Protein AF-A0AA50KFF0-F1 (afdb_monomer_lite)

Foldseek 3Di:
DDPPADDDPVLVVLVVVQCPDVQQADQALQWGPDDLVVSCVVVVNPDSVVSVVSQVSCVVVLQWDWAQDPPRDTTIGGQLVVDHDHDPLSSLLSQQRSLLRYNQLSVLVLLLCVLVQFRARLVPRDTDGGDDPPPDDDDDDHPDDDDDDDSVNSVVSSVVSSVD

pLDDT: mean 83.86, std 15.61, range [32.62, 97.5]

Organism: NCBI:txid2726434

Radius of gyration: 17.93 Å; chains: 1; bounding box: 51×29×55 Å

Structure (mmCIF, N/CA/C/O backbone):
data_AF-A0AA50KFF0-F1
#
_entry.id   AF-A0AA50KFF0-F1
#
loop_
_atom_site.group_PDB
_atom_site.id
_atom_site.type_symbol
_atom_site.label_atom_id
_atom_site.label_alt_id
_atom_site.label_comp_id
_atom_site.label_asym_id
_atom_site.label_entity_id
_atom_site.label_seq_id
_atom_site.pdbx_PDB_ins_code
_atom_site.Cartn_x
_atom_site.Cartn_y
_atom_site.Cartn_z
_atom_site.occupancy
_atom_site.B_iso_or_equiv
_atom_site.auth_seq_id
_atom_site.auth_comp_id
_atom_site.auth_asym_id
_atom_site.auth_atom_id
_atom_site.pdbx_PDB_model_num
ATOM 1 N N . MET A 1 1 ? -30.277 -7.433 -5.823 1.00 33.19 1 MET A N 1
ATOM 2 C CA . MET A 1 1 ? -28.826 -7.723 -5.752 1.00 33.19 1 MET A CA 1
ATOM 3 C C . MET A 1 1 ? -28.269 -7.078 -4.494 1.00 33.19 1 MET A C 1
ATOM 5 O O . MET A 1 1 ? -28.268 -5.862 -4.384 1.00 33.19 1 MET A O 1
ATOM 9 N N . THR A 1 2 ? -27.904 -7.882 -3.504 1.00 32.62 2 THR A N 1
ATOM 10 C CA . THR A 1 2 ? -27.471 -7.442 -2.171 1.00 32.62 2 THR A CA 1
ATOM 11 C C . THR A 1 2 ? -26.057 -6.857 -2.256 1.00 32.62 2 THR A C 1
ATOM 13 O O . THR A 1 2 ? -25.141 -7.564 -2.674 1.00 32.62 2 THR A O 1
ATOM 16 N N . GLN A 1 3 ? -25.862 -5.586 -1.880 1.00 39.94 3 GLN A N 1
ATOM 17 C CA . GLN A 1 3 ? -24.538 -4.951 -1.796 1.00 39.94 3 GLN A CA 1
ATOM 18 C C . GLN A 1 3 ? -23.681 -5.647 -0.722 1.00 39.94 3 GLN A C 1
ATOM 20 O O . GLN A 1 3 ? -23.627 -5.240 0.437 1.00 39.94 3 GLN A O 1
ATOM 25 N N . LYS A 1 4 ? -23.000 -6.734 -1.089 1.00 42.12 4 LYS A N 1
ATOM 26 C CA . LYS A 1 4 ? -21.903 -7.289 -0.295 1.00 42.12 4 LYS A CA 1
ATOM 27 C C . LYS A 1 4 ? -20.694 -6.366 -0.458 1.00 42.12 4 LYS A C 1
ATOM 29 O O . LYS A 1 4 ? -20.047 -6.402 -1.495 1.00 42.12 4 LYS A O 1
ATOM 34 N N . GLY A 1 5 ? -20.350 -5.602 0.582 1.00 64.75 5 GLY A N 1
ATOM 35 C CA . GLY A 1 5 ? -18.952 -5.203 0.787 1.00 64.75 5 GLY A CA 1
ATOM 36 C C . GLY A 1 5 ? -18.605 -3.724 0.965 1.00 64.75 5 GLY A C 1
ATOM 37 O O . GLY A 1 5 ? -17.421 -3.434 0.979 1.00 64.75 5 GLY A O 1
ATOM 38 N N . SER A 1 6 ? -19.523 -2.784 1.174 1.00 83.25 6 SER A N 1
ATOM 39 C CA . SER A 1 6 ? -19.104 -1.407 1.502 1.00 83.25 6 SER A CA 1
ATOM 40 C C . SER A 1 6 ? -18.581 -1.274 2.945 1.00 83.25 6 SER A C 1
ATOM 42 O O . SER A 1 6 ? -18.753 -2.177 3.782 1.00 83.25 6 SER A O 1
ATOM 44 N N . LEU A 1 7 ? -17.868 -0.175 3.207 1.00 91.31 7 LEU A N 1
ATOM 45 C CA . LEU A 1 7 ? -17.514 0.285 4.551 1.00 91.31 7 LEU A CA 1
ATOM 46 C C . LEU A 1 7 ? -18.695 1.070 5.136 1.00 91.31 7 LEU A C 1
ATOM 48 O O . LEU A 1 7 ? -19.348 1.819 4.412 1.00 91.31 7 LEU A O 1
ATOM 52 N N . THR A 1 8 ? -18.967 0.907 6.430 1.00 93.88 8 THR A N 1
ATOM 53 C CA . THR A 1 8 ? -19.943 1.750 7.138 1.00 93.88 8 THR A CA 1
ATOM 54 C C . THR A 1 8 ? -19.353 3.126 7.445 1.00 93.88 8 THR A C 1
ATOM 56 O O . THR A 1 8 ? -18.136 3.302 7.428 1.00 93.88 8 THR A O 1
ATOM 59 N N . GLU A 1 9 ? -20.196 4.096 7.793 1.00 93.88 9 GLU A N 1
ATOM 60 C CA . GLU A 1 9 ? -19.749 5.440 8.184 1.00 93.88 9 GLU A CA 1
ATOM 61 C C . GLU A 1 9 ? -18.743 5.405 9.345 1.00 93.88 9 GLU A C 1
ATOM 63 O O . GLU A 1 9 ? -17.663 5.975 9.244 1.00 93.88 9 GLU A O 1
ATOM 68 N N . ASN A 1 10 ? -19.015 4.622 10.393 1.00 93.88 10 ASN A N 1
ATOM 69 C CA . ASN A 1 10 ? -18.077 4.444 11.508 1.00 93.88 10 ASN A CA 1
ATOM 70 C C . ASN A 1 10 ? -16.721 3.876 11.060 1.00 93.88 10 ASN A C 1
ATOM 72 O O . ASN A 1 10 ? -15.681 4.249 11.597 1.00 93.88 10 ASN A O 1
ATOM 76 N N . GLN A 1 11 ? -16.715 2.981 10.068 1.00 94.94 11 GLN A N 1
ATOM 77 C CA . GLN A 1 11 ? -15.483 2.414 9.515 1.00 94.94 11 GLN A CA 1
ATOM 78 C C . GLN A 1 11 ? -14.715 3.431 8.667 1.00 94.94 11 GLN A C 1
ATOM 80 O O . GLN A 1 11 ? -13.486 3.434 8.686 1.00 94.94 11 GLN A O 1
ATOM 85 N N . ILE A 1 12 ? -15.427 4.290 7.936 1.00 95.00 12 ILE A N 1
ATOM 86 C CA . ILE A 1 12 ? -14.839 5.395 7.174 1.00 95.00 12 ILE A CA 1
ATOM 87 C C . ILE A 1 12 ? -14.237 6.424 8.134 1.00 95.00 12 ILE A C 1
ATOM 89 O O . ILE A 1 12 ? -13.082 6.801 7.964 1.00 95.00 12 ILE A O 1
ATOM 93 N N . ASN A 1 13 ? -14.962 6.802 9.187 1.00 96.06 13 ASN A N 1
ATOM 94 C CA . ASN A 1 13 ? -14.475 7.731 10.205 1.00 96.06 13 ASN A CA 1
ATOM 95 C C . ASN A 1 13 ? -13.221 7.186 10.894 1.00 96.06 13 ASN A C 1
ATOM 97 O O . ASN A 1 13 ? -12.221 7.892 10.977 1.00 96.06 13 ASN A O 1
ATOM 101 N N . LEU A 1 14 ? -13.218 5.905 11.276 1.00 96.44 14 LEU A N 1
ATOM 102 C CA . LEU A 1 14 ? -12.036 5.257 11.845 1.00 96.44 14 LEU A CA 1
ATOM 103 C C . LEU A 1 14 ? -10.845 5.247 10.870 1.00 96.44 14 LEU A C 1
ATOM 105 O O . LEU A 1 14 ? -9.716 5.506 11.285 1.00 96.44 14 LEU A O 1
ATOM 109 N N . ASN A 1 15 ? -11.074 4.977 9.580 1.00 96.06 15 ASN A N 1
ATOM 110 C CA . ASN A 1 15 ? -10.023 5.072 8.563 1.00 96.06 15 ASN A CA 1
ATOM 111 C C . ASN A 1 15 ? -9.459 6.489 8.469 1.00 96.06 15 ASN A C 1
ATOM 113 O O . ASN A 1 15 ? -8.245 6.654 8.511 1.00 96.06 15 ASN A O 1
ATOM 117 N N . ASN A 1 16 ? -10.323 7.501 8.407 1.00 95.50 16 ASN A N 1
ATOM 118 C CA . ASN A 1 16 ? -9.909 8.899 8.346 1.00 95.50 16 ASN A CA 1
ATOM 119 C C . ASN A 1 16 ? -9.097 9.295 9.584 1.00 95.50 16 ASN A C 1
ATOM 121 O O . ASN A 1 16 ? -8.070 9.956 9.449 1.00 95.50 16 ASN A O 1
ATOM 125 N N . THR A 1 17 ? -9.503 8.857 10.780 1.00 97.00 17 THR A N 1
ATOM 126 C CA . THR A 1 17 ? -8.737 9.072 12.016 1.00 97.00 17 THR A CA 1
ATOM 127 C C . THR A 1 17 ? -7.360 8.414 11.941 1.00 97.00 17 THR A C 1
ATOM 129 O O . THR A 1 17 ? -6.361 9.045 12.279 1.00 97.00 17 THR A O 1
ATOM 132 N N . MET A 1 18 ? -7.281 7.168 11.461 1.00 97.25 18 MET A N 1
ATOM 133 C CA . MET A 1 18 ? -6.006 6.468 11.297 1.00 97.25 18 MET A CA 1
ATOM 134 C C . MET A 1 18 ? -5.094 7.145 10.263 1.00 97.25 18 MET A C 1
ATOM 136 O O . MET A 1 18 ? -3.912 7.331 10.535 1.00 97.25 18 MET A O 1
ATOM 140 N N . PHE A 1 19 ? -5.620 7.512 9.091 1.00 95.94 19 PHE A N 1
ATOM 141 C CA . PHE A 1 19 ? -4.829 8.056 7.978 1.00 95.94 19 PHE A CA 1
ATOM 142 C C . PHE A 1 19 ? -4.355 9.489 8.229 1.00 95.94 19 PHE A C 1
ATOM 144 O O . PHE A 1 19 ? -3.293 9.882 7.749 1.00 95.94 19 PHE A O 1
ATOM 151 N N . ASN A 1 20 ? -5.111 10.262 9.012 1.00 95.50 20 ASN A N 1
ATOM 152 C CA . ASN A 1 20 ? -4.737 11.626 9.382 1.00 95.50 20 ASN A CA 1
ATOM 153 C C . ASN A 1 20 ? -3.822 11.711 10.604 1.00 95.50 20 ASN A C 1
ATOM 155 O O . ASN A 1 20 ? -3.339 12.798 10.912 1.00 95.50 20 ASN A O 1
ATOM 159 N N . ASN A 1 21 ? -3.553 10.598 11.288 1.00 96.62 21 ASN A N 1
ATOM 160 C CA . ASN A 1 21 ? -2.636 10.588 12.415 1.00 96.62 21 ASN A CA 1
ATOM 161 C C . ASN A 1 21 ? -1.206 10.229 11.948 1.00 96.62 21 ASN A C 1
ATOM 163 O O . ASN A 1 21 ? -0.948 9.065 11.623 1.00 96.62 21 ASN A O 1
ATOM 167 N N . PRO A 1 22 ? -0.246 11.177 11.970 1.00 96.00 22 PRO A N 1
ATOM 168 C CA . PRO A 1 22 ? 1.106 10.966 11.443 1.00 96.00 22 PRO A CA 1
ATOM 169 C C . PRO A 1 22 ? 1.938 9.973 12.262 1.00 96.00 22 PRO A C 1
ATOM 171 O O . PRO A 1 22 ? 2.956 9.484 11.783 1.00 96.00 22 PRO A O 1
ATOM 174 N N . THR A 1 23 ? 1.524 9.649 13.490 1.00 96.81 23 THR A N 1
ATOM 175 C CA . THR A 1 23 ? 2.184 8.612 14.301 1.00 96.81 23 THR A CA 1
ATOM 176 C C . THR A 1 23 ? 1.737 7.202 13.906 1.00 96.81 23 THR A C 1
ATOM 178 O O . THR A 1 23 ? 2.465 6.236 14.139 1.00 96.81 23 THR A O 1
ATOM 181 N N . ILE A 1 24 ? 0.563 7.081 13.276 1.00 97.00 24 ILE A N 1
ATOM 182 C CA . ILE A 1 24 ? -0.051 5.819 12.846 1.00 97.00 24 ILE A CA 1
ATOM 183 C C . ILE A 1 24 ? 0.208 5.561 11.368 1.00 97.00 24 ILE A C 1
ATOM 185 O O . ILE A 1 24 ? 0.455 4.414 10.993 1.00 97.00 24 ILE A O 1
ATOM 189 N N . PHE A 1 25 ? 0.147 6.594 10.530 1.00 97.06 25 PHE A N 1
ATOM 190 C CA . PHE A 1 25 ? 0.132 6.463 9.081 1.00 97.06 25 PHE A CA 1
ATOM 191 C C . PHE A 1 25 ? 1.063 7.473 8.413 1.00 97.06 25 PHE A C 1
ATOM 193 O O . PHE A 1 25 ? 1.036 8.662 8.720 1.00 97.06 25 PHE A O 1
ATOM 200 N N . ASN A 1 26 ? 1.875 6.997 7.471 1.00 93.69 26 ASN A N 1
ATOM 201 C CA . ASN A 1 26 ? 2.714 7.845 6.638 1.00 93.69 26 ASN A CA 1
ATOM 202 C C . ASN A 1 26 ? 2.060 8.012 5.259 1.00 93.69 26 ASN A C 1
ATOM 204 O O . ASN A 1 26 ? 1.917 7.051 4.501 1.00 93.69 26 ASN A O 1
ATOM 208 N N . LYS A 1 27 ? 1.691 9.256 4.946 1.00 91.56 27 LYS A N 1
ATOM 209 C CA . LYS A 1 27 ? 1.012 9.645 3.704 1.00 91.56 27 LYS A CA 1
ATOM 210 C C . LYS A 1 27 ? 1.916 9.586 2.466 1.00 91.56 27 LYS A C 1
ATOM 212 O O . LYS A 1 27 ? 1.412 9.344 1.376 1.00 91.56 27 LYS A O 1
ATOM 217 N N . GLU A 1 28 ? 3.234 9.716 2.623 1.00 87.56 28 GLU A N 1
ATOM 218 C CA . GLU A 1 28 ? 4.209 9.695 1.517 1.00 87.56 28 GLU A CA 1
ATOM 219 C C . GLU A 1 28 ? 4.407 8.295 0.924 1.00 87.56 28 GLU A C 1
ATOM 221 O O . GLU A 1 28 ? 4.735 8.146 -0.249 1.00 87.56 28 GLU A O 1
ATOM 226 N N . ASN A 1 29 ? 4.224 7.246 1.730 1.00 88.25 29 ASN A N 1
ATOM 227 C CA . ASN A 1 29 ? 4.366 5.854 1.285 1.00 88.25 29 ASN A CA 1
ATOM 228 C C . ASN A 1 29 ? 3.110 5.007 1.521 1.00 88.25 29 ASN A C 1
ATOM 230 O O . ASN A 1 29 ? 3.135 3.793 1.311 1.00 88.25 29 ASN A O 1
ATOM 234 N N . ASN A 1 30 ? 2.016 5.641 1.943 1.00 94.25 30 ASN A N 1
ATOM 235 C CA . ASN A 1 30 ? 0.715 5.036 2.212 1.00 94.25 30 ASN A CA 1
ATOM 236 C C . ASN A 1 30 ? 0.746 3.846 3.190 1.00 94.25 30 ASN A C 1
ATOM 238 O O . ASN A 1 30 ? -0.085 2.935 3.090 1.00 94.25 30 ASN A O 1
ATOM 242 N N . CYS A 1 31 ? 1.718 3.813 4.106 1.00 95.44 31 CYS A N 1
ATOM 243 C CA . CYS A 1 31 ? 1.915 2.709 5.041 1.00 95.44 31 CYS A CA 1
ATOM 244 C C . CYS A 1 31 ? 1.564 3.089 6.479 1.00 95.44 31 CYS A C 1
ATOM 246 O O . CYS A 1 31 ? 1.903 4.163 6.973 1.00 95.44 31 CYS A O 1
ATOM 248 N N . PHE A 1 32 ? 1.004 2.125 7.204 1.00 96.88 32 PHE A N 1
ATOM 249 C CA . PHE A 1 32 ? 0.919 2.174 8.655 1.00 96.88 32 PHE A CA 1
ATOM 250 C C . PHE A 1 32 ? 2.311 2.055 9.276 1.00 96.88 32 PHE A C 1
ATOM 252 O O . PHE A 1 32 ? 3.047 1.108 8.995 1.00 96.88 32 PHE A O 1
ATOM 259 N N . LEU A 1 33 ? 2.662 2.999 10.142 1.00 95.00 33 LEU A N 1
ATOM 260 C CA . LEU A 1 33 ? 3.910 3.032 10.903 1.00 95.00 33 LEU A CA 1
ATOM 261 C C . LEU A 1 33 ? 3.905 2.051 12.080 1.00 95.00 33 LEU A C 1
ATOM 263 O O . LEU A 1 33 ? 4.970 1.646 12.542 1.00 95.00 33 LEU A O 1
ATOM 267 N N . GLN A 1 34 ? 2.715 1.656 12.533 1.00 94.12 34 GLN A N 1
ATOM 268 C CA . GLN A 1 34 ? 2.510 0.818 13.707 1.00 94.12 34 GLN A CA 1
ATOM 269 C C . GLN A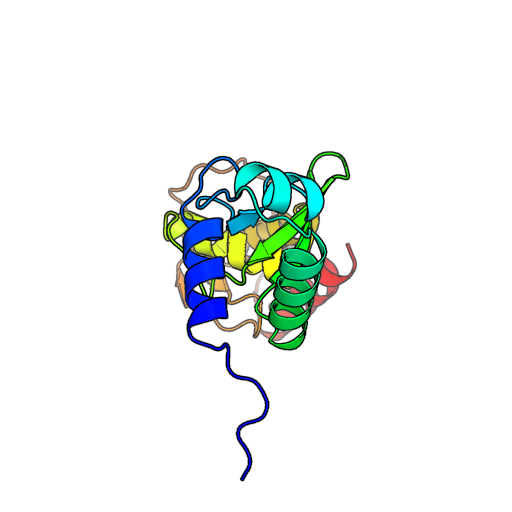 1 34 ? 1.678 -0.429 13.386 1.00 94.12 34 GLN A C 1
ATOM 271 O O . GLN A 1 34 ? 0.920 -0.478 12.416 1.00 94.12 34 GLN A O 1
ATOM 276 N N . GLY A 1 35 ? 1.813 -1.452 14.231 1.00 93.69 35 GLY A N 1
ATOM 277 C CA . GLY A 1 35 ? 0.922 -2.609 14.225 1.00 93.69 35 GLY A CA 1
ATOM 278 C C . GLY A 1 35 ? -0.412 -2.310 14.914 1.00 93.69 35 GLY A C 1
ATOM 279 O O . GLY A 1 35 ? -0.549 -1.338 15.647 1.00 93.69 35 GLY A O 1
ATOM 280 N N . VAL A 1 36 ? -1.378 -3.209 14.739 1.00 95.81 36 VAL A N 1
ATOM 281 C CA . VAL A 1 36 ? -2.759 -3.091 15.244 1.00 95.81 36 VAL A CA 1
ATOM 282 C C . VAL A 1 36 ? -2.866 -2.673 16.721 1.00 95.81 36 VAL A C 1
ATOM 284 O O . VAL A 1 36 ? -3.732 -1.871 17.058 1.00 95.81 36 VAL A O 1
ATOM 287 N N . ARG A 1 37 ? -1.995 -3.197 17.597 1.00 95.25 37 ARG A N 1
ATOM 288 C CA . ARG A 1 37 ? -1.980 -2.843 19.029 1.00 95.25 37 ARG A CA 1
ATOM 289 C C . ARG A 1 37 ? -1.556 -1.393 19.263 1.00 95.25 37 ARG A C 1
ATOM 291 O O . ARG A 1 37 ? -2.308 -0.663 19.889 1.00 95.25 37 ARG A O 1
ATOM 298 N N . GLY A 1 38 ? -0.435 -0.970 18.677 1.00 96.62 38 GLY A N 1
ATOM 299 C CA . GLY A 1 38 ? 0.043 0.411 18.798 1.00 96.62 38 GLY A CA 1
ATOM 300 C C . GLY A 1 38 ? -0.955 1.425 18.234 1.00 96.62 38 GLY A C 1
ATOM 301 O O . GLY A 1 38 ? -1.186 2.467 18.837 1.00 96.62 38 GLY A O 1
ATOM 302 N N . ILE A 1 39 ? -1.637 1.083 17.133 1.00 97.44 39 ILE A N 1
ATOM 303 C CA . ILE A 1 39 ? -2.717 1.918 16.584 1.00 97.44 39 ILE A CA 1
ATOM 304 C C . ILE A 1 39 ? -3.851 2.075 17.599 1.00 97.44 39 ILE A C 1
ATOM 306 O O . ILE A 1 39 ? -4.323 3.186 17.816 1.00 97.44 39 ILE A O 1
ATOM 310 N N . ALA A 1 40 ? -4.297 0.977 18.214 1.00 97.25 40 ALA A N 1
ATOM 311 C CA . ALA A 1 40 ? -5.371 1.022 19.200 1.00 97.25 40 ALA A CA 1
ATOM 312 C C . ALA A 1 40 ? -4.977 1.838 20.440 1.00 97.25 40 ALA A C 1
ATOM 314 O O . ALA A 1 40 ? -5.775 2.650 20.890 1.00 97.25 40 ALA A O 1
ATOM 315 N N . GLU A 1 41 ? -3.746 1.677 20.929 1.00 97.25 41 GLU A N 1
ATOM 316 C CA . GLU A 1 41 ? -3.190 2.466 22.037 1.00 97.25 41 GLU A CA 1
ATOM 317 C C . GLU A 1 41 ? -3.116 3.958 21.686 1.00 97.25 41 GLU A C 1
ATOM 319 O O . GLU A 1 41 ? -3.574 4.800 22.450 1.00 97.25 41 GLU A O 1
ATOM 324 N N . THR A 1 42 ? -2.613 4.291 20.495 1.00 97.19 42 THR A N 1
ATOM 325 C CA . THR A 1 42 ? -2.482 5.681 20.030 1.00 97.19 42 THR A CA 1
ATOM 326 C C . THR A 1 42 ? -3.838 6.378 19.873 1.00 97.19 42 THR A C 1
ATOM 328 O O . THR A 1 42 ? -3.932 7.591 20.051 1.00 97.19 42 THR A O 1
ATOM 331 N N . LEU A 1 43 ? -4.887 5.633 19.516 1.00 96.50 43 LEU A N 1
ATOM 332 C CA . LEU A 1 43 ? -6.247 6.157 19.355 1.00 96.50 43 LEU A CA 1
ATOM 333 C C . LEU A 1 43 ? -7.113 6.031 20.616 1.00 96.50 43 LEU A C 1
ATOM 335 O O . LEU A 1 43 ? -8.305 6.317 20.535 1.00 96.50 43 LEU A O 1
ATOM 339 N N . ASP A 1 44 ? -6.548 5.574 21.738 1.00 95.75 44 ASP A N 1
ATOM 340 C CA . ASP A 1 44 ? -7.279 5.283 22.980 1.00 95.75 44 ASP A CA 1
ATOM 341 C C . ASP A 1 44 ? -8.507 4.368 22.763 1.00 95.75 44 ASP A C 1
ATOM 343 O O . ASP A 1 44 ? -9.588 4.525 23.331 1.00 95.75 44 ASP A O 1
ATOM 347 N N . ILE A 1 45 ? -8.360 3.385 21.869 1.00 94.19 45 ILE A N 1
ATOM 348 C CA . ILE A 1 45 ? -9.397 2.395 21.585 1.00 94.19 45 ILE A CA 1
ATOM 349 C C . ILE A 1 45 ? -9.222 1.228 22.551 1.00 94.19 45 ILE A C 1
ATOM 351 O O . ILE A 1 45 ? -8.268 0.454 22.460 1.00 94.19 45 ILE A O 1
ATOM 355 N N . SER A 1 46 ? -10.226 1.033 23.405 1.00 89.25 46 SER A N 1
ATOM 356 C CA . SER A 1 46 ? -10.251 0.013 24.464 1.00 89.25 46 SER A CA 1
ATOM 357 C C . SER A 1 46 ? -9.973 -1.422 24.000 1.00 89.25 46 SER A C 1
ATOM 359 O O . SER A 1 46 ? -9.537 -2.261 24.787 1.00 89.25 46 SER A O 1
ATOM 361 N N . SER A 1 47 ? -10.217 -1.737 22.725 1.00 92.06 47 SER A N 1
ATOM 362 C CA . SER A 1 47 ? -9.949 -3.056 22.162 1.00 92.06 47 SER A CA 1
ATOM 363 C C . SER A 1 47 ? -9.223 -2.988 20.824 1.00 92.06 47 SER A C 1
ATOM 365 O O . SER A 1 47 ? -9.790 -2.595 19.802 1.00 92.06 47 SER A O 1
ATOM 367 N N . HIS A 1 48 ? -8.002 -3.529 20.791 1.00 93.31 48 HIS A N 1
ATOM 368 C CA . HIS A 1 48 ? -7.243 -3.727 19.553 1.00 93.31 48 HIS A CA 1
ATOM 369 C C . HIS A 1 48 ? -7.986 -4.591 18.518 1.00 93.31 48 HIS A C 1
ATOM 371 O O . HIS A 1 48 ? -7.716 -4.490 17.322 1.00 93.31 48 HIS A O 1
ATOM 377 N N . THR A 1 49 ? -8.964 -5.397 18.950 1.00 95.44 49 THR A N 1
ATOM 378 C CA . THR A 1 49 ? -9.793 -6.211 18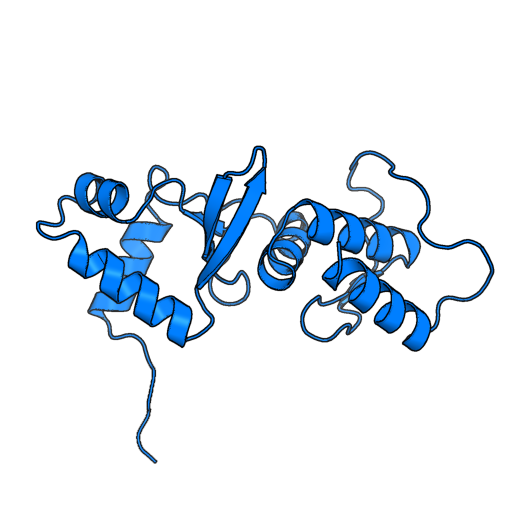.050 1.00 95.44 49 THR A CA 1
ATOM 379 C C . THR A 1 49 ? -10.616 -5.366 17.076 1.00 95.44 49 THR A C 1
ATOM 381 O O . THR A 1 49 ? -10.885 -5.820 15.963 1.00 95.44 49 THR A O 1
ATOM 384 N N . THR A 1 50 ? -10.968 -4.127 17.438 1.00 95.69 50 THR A N 1
ATOM 385 C CA . THR A 1 50 ? -11.638 -3.176 16.539 1.00 95.69 50 THR A CA 1
ATOM 386 C C . THR A 1 50 ? -10.749 -2.857 15.341 1.00 95.69 50 THR A C 1
ATOM 388 O O . THR A 1 50 ? -11.185 -2.980 14.196 1.00 95.69 50 THR A O 1
ATOM 391 N N . ILE A 1 51 ? -9.474 -2.545 15.593 1.00 97.50 51 ILE A N 1
ATOM 392 C CA . ILE A 1 51 ? -8.492 -2.279 14.539 1.00 97.50 51 ILE A CA 1
ATOM 393 C C . ILE A 1 51 ? -8.191 -3.555 13.739 1.00 97.50 51 ILE A C 1
ATOM 395 O O . ILE A 1 51 ? -8.136 -3.496 12.511 1.00 97.50 51 ILE A O 1
ATOM 399 N N . THR A 1 52 ? -8.089 -4.726 14.387 1.00 96.94 52 THR A N 1
ATOM 400 C CA . THR A 1 52 ? -7.952 -6.019 13.683 1.00 96.94 52 THR A CA 1
ATOM 401 C C . THR A 1 52 ? -9.083 -6.226 12.677 1.00 96.94 52 THR A C 1
ATOM 403 O O . THR A 1 52 ? -8.831 -6.463 11.497 1.00 96.94 52 THR A O 1
ATOM 406 N N . ARG A 1 53 ? -10.338 -6.086 13.124 1.00 96.25 53 ARG A N 1
ATOM 407 C CA . ARG A 1 53 ? -11.526 -6.262 12.274 1.00 96.25 53 ARG A CA 1
ATOM 408 C C . ARG A 1 53 ? -11.554 -5.256 11.129 1.00 96.25 53 ARG A C 1
ATOM 410 O O . ARG A 1 53 ? -11.941 -5.620 10.018 1.00 96.25 53 ARG A O 1
ATOM 417 N N . GLN A 1 54 ? -11.124 -4.021 11.383 1.00 96.69 54 GLN A N 1
ATOM 418 C CA . GLN A 1 54 ? -11.029 -2.998 10.349 1.00 96.69 54 GLN A CA 1
ATOM 419 C C . GLN A 1 54 ? -9.977 -3.359 9.294 1.00 96.69 54 GLN A C 1
ATOM 421 O O . GLN A 1 54 ? -10.266 -3.310 8.099 1.00 96.69 54 GLN A O 1
ATOM 426 N N . PHE A 1 55 ? -8.791 -3.809 9.709 1.00 97.31 55 PHE A N 1
ATOM 427 C CA . PHE A 1 55 ? -7.749 -4.278 8.791 1.00 97.31 55 PHE A CA 1
ATOM 428 C C . PHE A 1 55 ? -8.222 -5.473 7.963 1.00 97.31 55 PHE A C 1
ATOM 430 O O . PHE A 1 55 ? -8.016 -5.499 6.751 1.00 97.31 55 PHE A O 1
ATOM 437 N N . ASP A 1 56 ? -8.891 -6.444 8.583 1.00 96.31 56 ASP A N 1
ATOM 438 C CA . ASP A 1 56 ? -9.417 -7.613 7.876 1.00 96.31 56 ASP A CA 1
ATOM 439 C C . ASP A 1 56 ? -10.497 -7.232 6.866 1.00 96.31 56 ASP A C 1
ATOM 441 O O . ASP A 1 56 ? -10.543 -7.781 5.762 1.00 96.31 56 ASP A O 1
ATOM 445 N N . LYS A 1 57 ? -11.349 -6.261 7.206 1.00 95.81 57 LYS A N 1
ATOM 446 C CA . LYS A 1 57 ? -12.332 -5.704 6.276 1.00 95.81 57 LYS A CA 1
ATOM 447 C C . LYS A 1 57 ? -11.637 -5.023 5.096 1.00 95.81 57 LYS A C 1
ATOM 449 O O . LYS A 1 57 ? -11.975 -5.338 3.960 1.00 95.81 57 LYS A O 1
ATOM 454 N N . LEU A 1 58 ? -10.646 -4.164 5.338 1.00 96.31 58 LEU A N 1
ATOM 455 C CA . LEU A 1 58 ? -9.887 -3.495 4.274 1.00 96.31 58 LEU A CA 1
ATOM 456 C C . LEU A 1 58 ? -9.158 -4.492 3.361 1.00 96.31 58 LEU A C 1
ATOM 458 O O . LEU A 1 58 ? -9.204 -4.343 2.141 1.00 96.31 58 LEU A O 1
ATOM 462 N N . LYS A 1 59 ? -8.554 -5.548 3.922 1.00 95.88 59 LYS A N 1
ATOM 463 C CA . LYS A 1 59 ? -7.932 -6.638 3.146 1.00 95.88 59 LYS A CA 1
ATOM 464 C C . LYS A 1 59 ? -8.945 -7.360 2.264 1.00 95.88 59 LYS A C 1
ATOM 466 O O . LYS A 1 59 ? -8.687 -7.559 1.082 1.00 95.88 59 LYS A O 1
ATOM 471 N N . LYS A 1 60 ? -10.116 -7.713 2.812 1.00 95.06 60 LYS A N 1
ATOM 472 C CA . LYS A 1 60 ? -11.202 -8.370 2.057 1.00 95.06 60 LYS A CA 1
ATOM 473 C C . LYS A 1 60 ? -11.707 -7.525 0.887 1.00 95.06 60 LYS A C 1
ATOM 475 O O . LYS A 1 60 ? -12.201 -8.085 -0.082 1.00 95.06 60 LYS A O 1
ATOM 480 N N . LEU A 1 61 ? -11.586 -6.203 0.981 1.00 94.06 61 LEU A N 1
ATOM 481 C CA . LEU A 1 61 ? -11.944 -5.267 -0.085 1.00 94.06 61 LEU A CA 1
ATOM 482 C C . LEU A 1 61 ? -10.788 -4.949 -1.041 1.00 94.06 61 LEU A C 1
ATOM 484 O O . LEU A 1 61 ? -10.966 -4.149 -1.954 1.00 94.06 61 LEU A O 1
ATOM 488 N N . GLY A 1 62 ? -9.602 -5.531 -0.841 1.00 93.38 62 GLY A N 1
ATOM 489 C CA . GLY A 1 62 ? -8.421 -5.219 -1.650 1.00 93.38 62 GLY A CA 1
ATOM 490 C C . GLY A 1 62 ? -7.899 -3.790 -1.453 1.00 93.38 62 GLY A C 1
ATOM 491 O O . GLY A 1 62 ? -7.204 -3.266 -2.326 1.00 93.38 62 GLY A O 1
ATOM 492 N N . LEU A 1 63 ? -8.237 -3.157 -0.323 1.00 95.69 63 LEU A N 1
ATOM 493 C CA . LEU A 1 63 ? -7.837 -1.791 0.032 1.00 95.69 63 LEU A CA 1
ATOM 494 C C . LEU A 1 63 ? -6.598 -1.747 0.930 1.00 95.69 63 LEU A C 1
ATOM 496 O O . LEU A 1 63 ? -5.984 -0.693 1.054 1.00 95.69 63 LEU A O 1
ATOM 500 N N . LEU A 1 64 ? -6.237 -2.867 1.562 1.00 96.88 64 LEU A N 1
ATOM 501 C CA . LEU A 1 64 ? -5.045 -3.000 2.395 1.00 96.88 64 LEU A CA 1
ATOM 502 C C . LEU A 1 64 ? -4.271 -4.257 2.011 1.00 96.88 64 LEU A C 1
ATOM 504 O O . LEU A 1 64 ? -4.849 -5.341 1.908 1.00 96.88 64 LEU A O 1
ATOM 508 N N . LYS A 1 65 ? -2.950 -4.128 1.887 1.00 96.06 65 LYS A N 1
ATOM 509 C CA . LYS A 1 65 ? -2.026 -5.242 1.653 1.00 96.06 65 LYS A CA 1
ATOM 510 C C . LYS A 1 65 ? -0.843 -5.150 2.609 1.00 96.06 65 LYS A C 1
ATOM 512 O O . LYS A 1 65 ? -0.432 -4.061 2.990 1.00 96.06 65 LYS A O 1
ATOM 517 N N . MET A 1 66 ? -0.293 -6.292 3.004 1.00 95.94 66 MET A N 1
ATOM 518 C CA . MET A 1 66 ? 0.970 -6.325 3.739 1.00 95.94 66 MET A CA 1
ATOM 519 C C . MET A 1 66 ? 2.130 -6.261 2.742 1.00 95.94 66 MET A C 1
ATOM 521 O O . MET A 1 66 ? 2.202 -7.093 1.838 1.00 95.94 66 MET A O 1
ATOM 525 N N . VAL A 1 67 ? 3.020 -5.286 2.904 1.00 95.06 67 VAL A N 1
ATOM 526 C CA . VAL A 1 67 ? 4.167 -5.051 2.015 1.00 95.06 67 VAL A CA 1
ATOM 527 C C . VAL A 1 67 ? 5.472 -5.055 2.807 1.00 95.06 67 VAL A C 1
ATOM 529 O O . VAL A 1 67 ? 5.506 -4.620 3.961 1.00 95.06 67 VAL A O 1
ATOM 532 N N . LYS A 1 68 ? 6.555 -5.551 2.203 1.00 92.38 68 LYS A N 1
ATOM 533 C CA . LYS A 1 68 ? 7.894 -5.570 2.806 1.00 92.38 68 LYS A CA 1
ATOM 534 C C . LYS A 1 68 ? 8.604 -4.239 2.550 1.00 92.38 68 LYS A C 1
ATOM 536 O O . LYS A 1 68 ? 8.996 -3.944 1.420 1.00 92.38 68 LYS A O 1
ATOM 541 N N . VAL A 1 69 ? 8.792 -3.466 3.613 1.00 81.12 69 VAL A N 1
ATOM 542 C CA . VAL A 1 69 ? 9.313 -2.091 3.623 1.00 81.12 69 VAL A CA 1
ATOM 543 C C . VAL A 1 69 ? 10.704 -2.021 4.257 1.00 81.12 69 VAL A C 1
ATOM 545 O O . VAL A 1 69 ? 10.856 -1.567 5.381 1.00 81.12 69 VAL A O 1
ATOM 548 N N . GLY A 1 70 ? 11.735 -2.475 3.541 1.00 76.56 70 GLY A N 1
ATOM 549 C CA . GLY A 1 70 ? 13.139 -2.359 3.970 1.00 76.56 70 GLY A CA 1
ATOM 550 C C . GLY A 1 70 ? 13.493 -3.139 5.252 1.00 76.56 70 GLY A C 1
ATOM 551 O O . GLY A 1 70 ? 12.656 -3.396 6.111 1.00 76.56 70 GLY A O 1
ATOM 552 N N . LYS A 1 71 ? 14.753 -3.575 5.387 1.00 75.25 71 LYS A N 1
ATOM 553 C CA . LYS A 1 71 ? 15.277 -4.268 6.592 1.00 75.25 71 LYS A CA 1
ATOM 554 C C . LYS A 1 71 ? 14.392 -5.418 7.140 1.00 75.25 71 LYS A C 1
ATOM 556 O O . LYS A 1 71 ? 14.409 -5.702 8.330 1.00 75.25 71 LYS A O 1
ATOM 561 N N . GLY A 1 72 ? 13.604 -6.076 6.284 1.00 74.06 72 GLY A N 1
ATOM 562 C CA . GLY A 1 72 ? 12.706 -7.177 6.665 1.00 74.06 72 GLY A CA 1
ATOM 563 C C . GLY A 1 72 ? 11.383 -6.771 7.333 1.00 74.06 72 GLY A C 1
ATOM 564 O O . GLY A 1 72 ? 10.574 -7.646 7.644 1.00 74.06 72 GLY A O 1
ATOM 565 N N . HIS A 1 73 ? 11.106 -5.480 7.525 1.00 85.19 73 HIS A N 1
ATOM 566 C CA . HIS A 1 73 ? 9.846 -5.045 8.124 1.00 85.19 73 HIS A CA 1
ATOM 567 C C . HIS A 1 73 ? 8.680 -5.235 7.157 1.00 85.19 73 HIS A C 1
ATOM 569 O O . HIS A 1 73 ? 8.790 -4.954 5.966 1.00 85.19 73 HIS A O 1
ATOM 575 N N . THR A 1 74 ? 7.540 -5.683 7.677 1.00 92.69 74 THR A N 1
ATOM 576 C CA . THR A 1 74 ? 6.293 -5.775 6.913 1.00 92.69 74 THR A CA 1
ATOM 577 C C . THR A 1 74 ? 5.286 -4.798 7.499 1.00 92.69 74 THR A C 1
ATOM 579 O O . THR A 1 74 ? 5.053 -4.808 8.707 1.00 92.69 74 THR A O 1
ATOM 582 N N . ARG A 1 75 ? 4.690 -3.953 6.658 1.00 94.50 75 ARG A N 1
ATOM 583 C CA . ARG A 1 75 ? 3.695 -2.952 7.067 1.00 94.50 75 ARG A CA 1
ATOM 584 C C . ARG A 1 75 ? 2.407 -3.125 6.284 1.00 94.50 75 ARG A C 1
ATOM 586 O O . ARG A 1 75 ? 2.420 -3.616 5.158 1.00 94.50 75 ARG A O 1
ATOM 593 N N . GLY A 1 76 ? 1.292 -2.742 6.899 1.00 96.50 76 GLY A N 1
ATOM 594 C CA . GLY A 1 76 ? 0.044 -2.575 6.165 1.00 96.50 76 GLY A CA 1
ATOM 595 C C . GLY A 1 76 ? 0.166 -1.338 5.286 1.00 96.50 76 GLY A C 1
ATOM 596 O O . GLY A 1 76 ? 0.483 -0.268 5.793 1.00 96.50 76 GLY A O 1
ATOM 597 N N . MET A 1 77 ? -0.068 -1.484 3.993 1.00 97.00 77 MET A N 1
ATOM 598 C CA . MET A 1 77 ? -0.126 -0.391 3.034 1.00 97.00 77 MET A CA 1
ATOM 599 C C . MET A 1 77 ? -1.542 -0.289 2.497 1.00 97.00 77 MET A C 1
ATOM 601 O O . MET A 1 77 ? -2.154 -1.305 2.157 1.00 97.00 77 MET A O 1
ATOM 605 N N . ILE A 1 78 ? -2.060 0.931 2.436 1.00 97.12 78 ILE A N 1
ATOM 606 C CA . ILE A 1 78 ? -3.343 1.215 1.806 1.00 97.12 78 ILE A CA 1
ATOM 607 C C . ILE A 1 78 ? -3.145 1.291 0.294 1.00 97.12 78 ILE A C 1
ATOM 609 O O . ILE A 1 78 ? -2.115 1.759 -0.190 1.00 97.12 78 ILE A O 1
ATOM 613 N N . ASN A 1 79 ? -4.126 0.814 -0.465 1.00 95.00 79 ASN A N 1
ATOM 614 C CA . ASN A 1 79 ? -4.111 0.898 -1.916 1.00 95.00 79 ASN A CA 1
ATOM 615 C C . ASN A 1 79 ? -4.045 2.377 -2.354 1.00 95.00 79 ASN A C 1
ATOM 617 O O . ASN A 1 79 ? -4.991 3.117 -2.074 1.00 95.00 79 ASN A O 1
ATOM 621 N N . PRO A 1 80 ? -2.997 2.817 -3.079 1.00 93.44 80 PRO A N 1
ATOM 622 C CA . PRO A 1 80 ? -2.879 4.203 -3.548 1.00 93.44 80 PRO A CA 1
ATOM 623 C C . PRO A 1 80 ? -3.972 4.646 -4.535 1.00 93.44 80 PRO A C 1
ATOM 625 O O . PRO A 1 80 ? -4.072 5.828 -4.857 1.00 93.44 80 PRO A O 1
ATOM 628 N N . LEU A 1 81 ? -4.773 3.711 -5.063 1.00 89.81 81 LEU A N 1
ATOM 629 C CA . LEU A 1 81 ? -5.971 4.022 -5.855 1.00 89.81 81 LEU A CA 1
ATOM 630 C C . LEU A 1 81 ? -7.177 4.404 -4.987 1.00 89.81 81 LEU A C 1
ATOM 632 O O . LEU A 1 81 ? -8.097 5.042 -5.482 1.00 89.81 81 LEU A O 1
ATOM 636 N N . TYR A 1 82 ? -7.183 3.989 -3.721 1.00 91.56 82 TYR A N 1
ATOM 637 C CA . TYR A 1 82 ? -8.260 4.268 -2.774 1.00 91.56 82 TYR A CA 1
ATOM 638 C C . TYR A 1 82 ? -7.993 5.530 -1.954 1.00 91.56 82 TYR A C 1
ATOM 640 O O . TYR A 1 82 ? -8.890 6.347 -1.780 1.00 91.56 82 TYR A O 1
ATOM 648 N N . TYR A 1 83 ? -6.763 5.693 -1.467 1.00 92.75 83 TYR A N 1
ATOM 649 C CA . TYR A 1 83 ? -6.339 6.856 -0.693 1.00 92.75 83 TYR A CA 1
ATOM 650 C C . TYR A 1 83 ? -4.892 7.190 -1.045 1.00 92.75 83 TYR A C 1
ATOM 652 O O . TYR A 1 83 ? -4.051 6.290 -1.073 1.00 92.75 83 TYR A O 1
ATOM 660 N N . TRP A 1 84 ? -4.613 8.459 -1.337 1.00 92.19 84 TRP A N 1
ATOM 661 C CA . TRP A 1 84 ? -3.270 8.965 -1.604 1.00 92.19 84 TRP A CA 1
ATOM 662 C C . TRP A 1 84 ? -3.225 10.473 -1.357 1.00 92.19 84 TRP A C 1
ATOM 664 O O . TRP A 1 84 ? -3.993 11.210 -1.970 1.00 92.19 84 TRP A O 1
ATOM 674 N N . GLU A 1 85 ? -2.311 10.915 -0.497 1.00 88.81 85 GLU A N 1
ATOM 675 C CA . GLU A 1 85 ? -2.070 12.338 -0.204 1.00 88.81 85 GLU A CA 1
ATOM 676 C C . GLU A 1 85 ? -0.587 12.731 -0.350 1.00 88.81 85 GLU A C 1
ATOM 678 O O . GLU A 1 85 ? -0.198 13.832 0.024 1.00 88.81 85 GLU A O 1
ATOM 683 N N . GLY A 1 86 ? 0.255 11.836 -0.878 1.00 81.44 86 GLY A N 1
ATOM 684 C CA . GLY A 1 86 ? 1.632 12.160 -1.256 1.00 81.44 86 GLY A CA 1
ATOM 685 C C . GLY A 1 86 ? 1.714 12.839 -2.627 1.00 81.44 86 GLY A C 1
ATOM 686 O O . GLY A 1 86 ? 0.706 13.073 -3.295 1.00 81.44 86 GLY A O 1
ATOM 687 N N . GLU A 1 87 ? 2.930 13.089 -3.100 1.00 82.94 87 GLU A N 1
ATOM 688 C CA . GLU A 1 87 ? 3.154 13.640 -4.441 1.00 82.94 87 GLU A CA 1
ATOM 689 C C . GLU A 1 87 ? 2.759 12.647 -5.549 1.00 82.94 87 GLU A C 1
ATOM 691 O O . GLU A 1 87 ? 2.933 11.432 -5.416 1.00 82.94 87 GLU A O 1
ATOM 696 N N . ASP A 1 88 ? 2.269 13.140 -6.687 1.00 76.94 88 ASP A N 1
ATOM 697 C CA . ASP A 1 88 ? 1.905 12.270 -7.816 1.00 76.94 88 ASP A CA 1
ATOM 698 C C . ASP A 1 88 ? 3.119 11.535 -8.412 1.00 76.94 88 ASP A C 1
ATOM 700 O O . ASP A 1 88 ? 3.009 10.377 -8.824 1.00 76.94 88 ASP A O 1
ATOM 704 N N . THR A 1 89 ? 4.301 12.154 -8.361 1.00 73.50 89 THR A N 1
ATOM 705 C CA . THR A 1 89 ? 5.587 11.555 -8.764 1.00 73.50 89 THR A CA 1
ATOM 706 C C . THR A 1 89 ? 5.902 10.287 -7.961 1.00 73.50 89 THR A C 1
ATOM 708 O O . THR A 1 89 ? 6.368 9.281 -8.501 1.00 73.50 89 THR A O 1
ATOM 711 N N . THR A 1 90 ? 5.597 10.282 -6.661 1.00 81.81 90 THR A N 1
ATOM 712 C CA . THR A 1 90 ? 5.847 9.142 -5.765 1.00 81.81 90 THR A CA 1
ATOM 713 C C . THR A 1 90 ? 4.701 8.127 -5.766 1.00 81.81 90 THR A C 1
ATOM 715 O O . THR A 1 90 ? 4.921 6.944 -5.475 1.00 81.81 90 THR A O 1
ATOM 718 N N . LYS A 1 91 ? 3.505 8.528 -6.217 1.00 86.38 91 LYS A N 1
ATOM 719 C CA . LYS A 1 91 ? 2.317 7.668 -6.354 1.00 86.38 91 LYS A CA 1
ATOM 720 C C . LYS A 1 91 ? 2.542 6.468 -7.263 1.00 86.38 91 LYS A C 1
ATOM 722 O O . LYS A 1 91 ? 2.026 5.384 -6.986 1.00 86.38 91 LYS A O 1
ATOM 727 N N . HIS A 1 92 ? 3.301 6.631 -8.347 1.00 85.50 92 HIS A N 1
ATOM 728 C CA . HIS A 1 92 ? 3.615 5.534 -9.269 1.00 85.50 92 HIS A CA 1
ATOM 729 C C . HIS A 1 92 ? 4.410 4.427 -8.581 1.00 85.50 92 HIS A C 1
ATOM 731 O O . HIS A 1 92 ? 4.021 3.256 -8.636 1.00 85.50 92 HIS A O 1
ATOM 737 N N . PHE A 1 93 ? 5.455 4.810 -7.851 1.00 88.12 93 PHE A N 1
ATOM 738 C CA . PHE A 1 93 ? 6.249 3.867 -7.075 1.00 88.12 93 PHE A CA 1
ATOM 739 C C . PHE A 1 93 ? 5.417 3.206 -5.970 1.00 88.12 93 PHE A C 1
ATOM 741 O O . PHE A 1 93 ? 5.490 1.994 -5.779 1.00 88.12 93 PHE A O 1
ATOM 748 N N . ALA A 1 94 ? 4.555 3.964 -5.288 1.00 91.44 94 ALA A N 1
ATOM 749 C CA . ALA A 1 94 ? 3.654 3.406 -4.285 1.00 91.44 94 ALA A CA 1
ATOM 750 C C . ALA A 1 94 ? 2.670 2.382 -4.878 1.00 91.44 94 ALA A C 1
ATOM 752 O O . ALA A 1 94 ? 2.430 1.336 -4.275 1.00 91.44 94 ALA A O 1
ATOM 753 N N . LYS A 1 95 ? 2.125 2.628 -6.078 1.00 91.81 95 LYS A N 1
ATOM 754 C CA . LYS A 1 95 ? 1.288 1.644 -6.787 1.00 91.81 95 LYS A CA 1
ATOM 755 C C . LYS A 1 95 ? 2.072 0.367 -7.086 1.00 91.81 95 LYS A C 1
ATOM 757 O O . LYS A 1 95 ? 1.538 -0.719 -6.872 1.00 91.81 95 LYS A O 1
ATOM 762 N N . ALA A 1 96 ? 3.320 0.489 -7.542 1.00 91.81 96 ALA A N 1
ATOM 763 C CA . ALA A 1 96 ? 4.186 -0.659 -7.803 1.00 91.81 96 ALA A CA 1
ATOM 764 C C . ALA A 1 96 ? 4.484 -1.434 -6.510 1.00 91.81 96 ALA A C 1
ATOM 766 O O . ALA A 1 96 ? 4.302 -2.648 -6.464 1.00 91.81 96 ALA A O 1
ATOM 767 N N . LEU A 1 97 ? 4.837 -0.739 -5.425 1.00 93.50 97 LEU A N 1
ATOM 768 C CA . LEU A 1 97 ? 5.070 -1.352 -4.116 1.00 93.50 97 LEU A CA 1
ATOM 769 C C . LEU A 1 97 ? 3.831 -2.076 -3.586 1.00 93.50 97 LEU A C 1
ATOM 771 O O . LEU A 1 97 ? 3.946 -3.198 -3.095 1.00 93.50 97 LEU A O 1
ATOM 775 N N . TYR A 1 98 ? 2.645 -1.485 -3.728 1.00 95.31 98 TYR A N 1
ATOM 776 C CA . TYR A 1 98 ? 1.393 -2.147 -3.369 1.00 95.31 98 TYR A CA 1
ATOM 777 C C . TYR A 1 98 ? 1.152 -3.394 -4.234 1.00 95.31 98 TYR A C 1
ATOM 779 O O . TYR A 1 98 ? 0.826 -4.468 -3.721 1.00 95.31 98 TYR A O 1
ATOM 787 N N . HIS A 1 99 ? 1.346 -3.285 -5.548 1.00 94.25 99 HIS A N 1
ATOM 788 C CA . HIS A 1 99 ? 1.107 -4.380 -6.481 1.00 94.25 99 HIS A CA 1
ATOM 789 C C . HIS A 1 99 ? 2.065 -5.560 -6.258 1.00 94.25 99 HIS A C 1
ATOM 791 O O . HIS A 1 99 ? 1.599 -6.664 -5.980 1.00 94.25 99 HIS A O 1
ATOM 797 N N . PHE A 1 100 ? 3.379 -5.330 -6.263 1.00 92.50 100 PHE A N 1
ATOM 798 C CA . PHE A 1 100 ? 4.378 -6.396 -6.124 1.00 92.50 100 PHE A CA 1
ATOM 799 C C . PHE A 1 100 ? 4.581 -6.833 -4.667 1.00 92.50 100 PHE A C 1
ATOM 801 O O . PHE A 1 100 ? 4.774 -8.006 -4.375 1.00 92.50 100 PHE A O 1
ATOM 808 N N . GLY A 1 101 ? 4.420 -5.920 -3.709 1.00 92.31 101 GLY A N 1
ATOM 809 C CA . GLY A 1 101 ? 4.493 -6.221 -2.278 1.00 92.31 101 GLY A CA 1
ATOM 810 C C . GLY A 1 101 ? 5.892 -6.138 -1.669 1.00 92.31 101 GLY A C 1
ATOM 811 O O . GLY A 1 101 ? 6.027 -6.331 -0.459 1.00 92.31 101 GLY A O 1
ATOM 812 N N . THR A 1 102 ? 6.928 -5.819 -2.450 1.00 91.69 102 THR A N 1
ATOM 813 C CA . THR A 1 102 ? 8.289 -5.594 -1.943 1.00 91.69 102 THR A CA 1
ATOM 814 C C . THR A 1 102 ? 8.965 -4.405 -2.627 1.00 91.69 102 THR A C 1
ATOM 816 O O . THR A 1 102 ? 8.723 -4.127 -3.801 1.00 91.69 102 THR A O 1
ATOM 819 N N . ILE A 1 103 ? 9.854 -3.716 -1.898 1.00 89.25 103 ILE A N 1
ATOM 820 C CA . ILE A 1 103 ? 10.650 -2.605 -2.452 1.00 89.25 103 ILE A CA 1
ATOM 821 C C . ILE A 1 103 ? 11.543 -3.075 -3.606 1.00 89.25 103 ILE A C 1
ATOM 823 O O . ILE A 1 103 ? 11.649 -2.375 -4.605 1.00 89.25 103 ILE A O 1
ATOM 827 N N . LYS A 1 104 ? 12.155 -4.264 -3.499 1.00 88.69 104 LYS A N 1
ATOM 828 C CA . LYS A 1 104 ? 13.035 -4.822 -4.541 1.00 88.69 104 LYS A CA 1
ATOM 829 C C . LYS A 1 104 ? 12.304 -4.934 -5.882 1.00 88.69 104 LYS A C 1
ATOM 831 O O . LYS A 1 104 ? 12.818 -4.484 -6.899 1.00 88.69 104 LYS A O 1
ATOM 836 N N . GLN A 1 105 ? 11.096 -5.491 -5.866 1.00 91.19 105 GLN A N 1
ATOM 837 C CA . GLN A 1 105 ? 10.284 -5.658 -7.070 1.00 91.19 105 GLN A CA 1
ATOM 838 C C . GLN A 1 105 ? 9.763 -4.320 -7.599 1.00 91.19 105 GLN A C 1
ATOM 840 O O . GLN A 1 105 ? 9.806 -4.074 -8.799 1.00 91.19 105 GLN A O 1
ATOM 845 N N . ALA A 1 106 ? 9.331 -3.425 -6.706 1.00 90.88 106 ALA A N 1
ATOM 846 C CA . ALA A 1 106 ? 8.902 -2.084 -7.093 1.00 90.88 106 ALA A CA 1
ATOM 847 C C . ALA A 1 106 ? 10.026 -1.290 -7.779 1.00 90.88 106 ALA A C 1
ATOM 849 O O . ALA A 1 106 ? 9.772 -0.634 -8.782 1.00 90.88 106 ALA A O 1
ATOM 850 N N . LEU A 1 107 ? 11.264 -1.392 -7.283 1.00 88.62 107 LEU A N 1
ATOM 851 C CA . LEU A 1 107 ? 12.438 -0.785 -7.915 1.00 88.62 107 LEU A CA 1
ATOM 852 C C . LEU A 1 107 ? 12.748 -1.423 -9.268 1.00 88.62 107 LEU A C 1
ATOM 854 O O . LEU A 1 107 ? 12.984 -0.703 -10.228 1.00 88.62 107 LEU A O 1
ATOM 858 N N . ALA A 1 108 ? 12.707 -2.752 -9.378 1.00 88.38 108 ALA A N 1
ATOM 859 C CA . ALA A 1 108 ? 12.921 -3.420 -10.662 1.00 88.38 108 ALA A CA 1
ATOM 860 C C . ALA A 1 108 ? 11.886 -2.983 -11.720 1.00 88.38 108 ALA A C 1
ATOM 862 O O . ALA A 1 108 ? 12.229 -2.800 -12.886 1.00 88.38 108 ALA A O 1
ATOM 863 N N . PHE A 1 109 ? 10.637 -2.747 -11.309 1.00 89.31 109 PHE A N 1
ATOM 864 C CA . PHE A 1 109 ? 9.599 -2.197 -12.181 1.00 89.31 109 PHE A CA 1
ATOM 865 C C . PHE A 1 109 ? 9.829 -0.724 -12.542 1.00 89.31 109 PHE A C 1
ATOM 867 O O . PHE A 1 109 ? 9.631 -0.350 -13.692 1.00 89.31 109 PHE A O 1
ATOM 874 N N . ASP A 1 110 ? 10.283 0.101 -11.598 1.00 86.19 110 ASP A N 1
ATOM 875 C CA . ASP A 1 110 ? 10.663 1.502 -11.850 1.00 86.19 110 ASP A CA 1
ATOM 876 C C . ASP A 1 110 ? 11.787 1.587 -12.902 1.00 86.19 110 ASP A C 1
ATOM 878 O O . ASP A 1 110 ? 11.712 2.377 -13.842 1.00 86.19 110 ASP A O 1
ATOM 882 N N . LEU A 1 111 ? 12.783 0.697 -12.823 1.00 83.06 111 LEU A N 1
ATOM 883 C CA . LEU A 1 111 ? 13.851 0.598 -13.825 1.00 83.06 111 LEU A CA 1
ATOM 884 C C . LEU A 1 111 ? 13.340 0.161 -15.191 1.00 83.06 111 LEU A C 1
ATOM 886 O O . LEU A 1 111 ? 13.683 0.777 -16.196 1.00 83.06 111 LEU A O 1
ATOM 890 N N . LEU A 1 112 ? 12.460 -0.841 -15.222 1.00 84.31 112 LEU A N 1
ATOM 891 C CA . LEU A 1 112 ? 11.792 -1.259 -16.450 1.00 84.31 112 LEU A CA 1
ATOM 892 C C . LEU A 1 112 ? 11.073 -0.079 -17.124 1.00 84.31 112 LEU A C 1
ATOM 894 O O . LEU A 1 112 ? 11.185 0.106 -18.333 1.00 84.3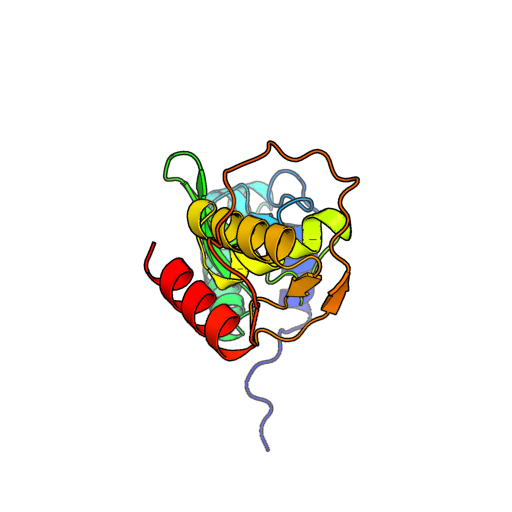1 112 LEU A O 1
ATOM 898 N N . GLN A 1 113 ? 10.342 0.724 -16.346 1.00 83.75 113 GLN A N 1
ATOM 899 C CA . GLN A 1 113 ? 9.622 1.903 -16.834 1.00 83.75 113 GLN A CA 1
ATOM 900 C C . GLN A 1 113 ? 10.570 3.002 -17.329 1.00 83.75 113 GLN A C 1
ATOM 902 O O . GLN A 1 113 ? 10.300 3.617 -18.362 1.00 83.75 113 GLN A O 1
ATOM 907 N N . ARG A 1 114 ? 11.691 3.223 -16.632 1.00 80.12 114 ARG A N 1
ATOM 908 C CA . ARG A 1 114 ? 12.739 4.172 -17.030 1.00 80.12 114 ARG A CA 1
ATOM 909 C C . ARG A 1 114 ? 13.366 3.796 -18.369 1.00 80.12 114 ARG A C 1
ATOM 911 O O . ARG A 1 114 ? 13.509 4.659 -19.235 1.00 80.12 114 ARG A O 1
ATOM 918 N N . ASP A 1 115 ? 13.716 2.526 -18.538 1.00 77.06 115 ASP A N 1
ATOM 919 C CA . ASP A 1 115 ? 14.314 2.031 -19.779 1.00 77.06 115 ASP A CA 1
ATOM 920 C C . ASP A 1 115 ? 13.302 2.025 -20.922 1.00 77.06 115 ASP A C 1
ATOM 922 O O . ASP A 1 115 ? 13.645 2.311 -22.067 1.00 77.06 115 ASP A O 1
ATOM 926 N N . PHE A 1 116 ? 12.033 1.756 -20.606 1.00 75.75 116 PHE A N 1
ATOM 927 C CA . PHE A 1 116 ? 10.943 1.860 -21.566 1.00 75.75 116 PHE A CA 1
ATOM 928 C C . PHE A 1 116 ? 10.587 3.309 -21.926 1.00 75.75 116 PHE A C 1
ATOM 930 O O . PHE A 1 116 ? 10.039 3.559 -22.997 1.00 75.75 116 PHE A O 1
ATOM 937 N N . GLY A 1 117 ? 10.890 4.268 -21.049 1.00 78.56 117 GLY A N 1
ATOM 938 C CA . GLY A 1 117 ? 10.549 5.680 -21.216 1.00 78.56 117 GLY A CA 1
ATOM 939 C C . GLY A 1 117 ? 9.074 6.007 -20.981 1.00 78.56 117 GLY A C 1
ATOM 940 O O . GLY A 1 117 ? 8.631 7.104 -21.323 1.00 78.56 117 GLY A O 1
ATOM 941 N N . TYR A 1 118 ? 8.310 5.093 -20.371 1.00 81.88 118 TYR A N 1
ATOM 942 C CA . TYR A 1 118 ? 6.907 5.309 -20.011 1.00 81.88 118 TYR A CA 1
ATOM 943 C C . TYR A 1 118 ? 6.569 4.739 -18.634 1.00 81.88 118 TYR A C 1
ATOM 945 O O . TYR A 1 118 ? 6.978 3.633 -18.276 1.00 81.88 118 TYR A O 1
ATOM 953 N N . TYR A 1 119 ? 5.719 5.449 -17.895 1.00 83.25 119 TYR A N 1
ATOM 954 C CA . TYR A 1 119 ? 5.041 4.890 -16.736 1.00 83.25 119 TYR A CA 1
ATOM 955 C C . TYR A 1 119 ? 4.011 3.854 -17.178 1.00 83.25 119 TYR A C 1
ATOM 957 O O . TYR A 1 119 ? 3.049 4.141 -17.888 1.00 83.25 119 TYR A O 1
ATOM 965 N N . LEU A 1 120 ? 4.198 2.638 -16.689 1.00 84.88 120 LEU A N 1
ATOM 966 C CA . LEU A 1 120 ? 3.268 1.523 -16.813 1.00 84.88 120 LEU A CA 1
ATOM 967 C C . LEU A 1 120 ? 2.384 1.408 -15.566 1.00 84.88 120 LEU A C 1
ATOM 969 O O . LEU A 1 120 ? 2.849 1.571 -14.437 1.00 84.88 120 LEU A O 1
ATOM 973 N N . ASN A 1 121 ? 1.114 1.069 -15.740 1.00 84.12 121 ASN A N 1
ATOM 974 C CA . ASN A 1 121 ? 0.246 0.707 -14.631 1.00 84.12 121 ASN A CA 1
ATOM 975 C C . ASN A 1 121 ? 0.613 -0.711 -14.150 1.00 84.12 121 ASN A C 1
ATOM 977 O O . ASN A 1 121 ? 0.465 -1.661 -14.920 1.00 84.12 121 ASN A O 1
ATOM 981 N N . PRO A 1 122 ? 1.049 -0.894 -12.891 1.00 85.75 122 PRO A N 1
ATOM 982 C CA . PRO A 1 122 ? 1.502 -2.199 -12.413 1.00 85.75 122 PRO A CA 1
ATOM 983 C C . PRO A 1 122 ? 0.376 -3.242 -12.352 1.00 85.75 122 PRO A C 1
ATOM 985 O O . PRO A 1 122 ? 0.653 -4.427 -12.387 1.00 85.75 122 PRO A O 1
ATOM 988 N N . PHE A 1 123 ? -0.898 -2.836 -12.312 1.00 84.19 123 PHE A N 1
ATOM 989 C CA . PHE A 1 123 ? -2.027 -3.767 -12.205 1.00 84.19 123 PHE A CA 1
ATOM 990 C C . PHE A 1 123 ? -2.455 -4.393 -13.538 1.00 84.19 123 PHE A C 1
ATOM 992 O O . PHE A 1 123 ? -3.107 -5.433 -13.532 1.00 84.19 123 PHE A O 1
ATOM 999 N N . ASN A 1 124 ? -2.164 -3.747 -14.670 1.00 82.44 124 ASN A N 1
ATOM 1000 C CA . ASN A 1 124 ? -2.638 -4.193 -15.988 1.00 82.44 124 ASN A CA 1
ATOM 1001 C C . ASN A 1 124 ? -1.639 -3.974 -17.137 1.00 82.44 124 ASN A C 1
ATOM 1003 O O . ASN A 1 124 ? -1.968 -4.265 -18.283 1.00 82.44 124 ASN A O 1
ATOM 1007 N N . ALA A 1 125 ? -0.436 -3.477 -16.839 1.00 81.12 125 ALA A N 1
ATOM 1008 C CA . ALA A 1 125 ? 0.633 -3.171 -17.788 1.00 81.12 125 ALA A CA 1
ATOM 1009 C C . ALA A 1 125 ? 0.286 -2.124 -18.868 1.00 81.12 125 ALA A C 1
ATOM 1011 O O . ALA A 1 125 ? 1.020 -1.995 -19.847 1.00 81.12 125 ALA A O 1
ATOM 1012 N N . ASN A 1 126 ? -0.793 -1.352 -18.705 1.00 81.88 126 ASN A N 1
ATOM 1013 C CA . ASN A 1 126 ? -1.129 -0.283 -19.645 1.00 81.88 126 ASN A CA 1
ATOM 1014 C C . ASN A 1 126 ? -0.180 0.910 -19.485 1.00 81.88 126 ASN A C 1
ATOM 1016 O O . ASN A 1 126 ? 0.188 1.269 -18.366 1.00 81.88 126 ASN A O 1
ATOM 1020 N N . ILE A 1 127 ? 0.157 1.558 -20.598 1.00 81.69 127 ILE A N 1
ATOM 1021 C CA . ILE A 1 127 ? 0.888 2.830 -20.602 1.00 81.69 127 ILE A CA 1
ATOM 1022 C C . ILE A 1 127 ? -0.004 3.910 -19.985 1.00 81.69 127 ILE A C 1
ATOM 1024 O O . ILE A 1 127 ? -1.182 4.013 -20.325 1.00 81.69 127 ILE A O 1
ATOM 1028 N N . VAL A 1 128 ? 0.560 4.687 -19.065 1.00 80.88 128 VAL A N 1
ATOM 1029 C CA . VAL A 1 128 ? -0.120 5.793 -18.384 1.00 80.88 128 VAL A CA 1
ATOM 1030 C C . VAL A 1 128 ? 0.374 7.127 -18.927 1.00 80.88 128 VAL A C 1
ATOM 1032 O O . VAL A 1 128 ? -0.437 7.918 -19.391 1.00 80.88 128 VAL A O 1
ATOM 1035 N N . ASP A 1 129 ? 1.688 7.357 -18.887 1.00 77.00 129 ASP A N 1
ATOM 1036 C CA . ASP A 1 129 ? 2.317 8.608 -19.323 1.00 77.00 129 ASP A CA 1
ATOM 1037 C C . ASP A 1 129 ? 3.794 8.379 -19.693 1.00 77.00 129 ASP A C 1
ATOM 1039 O O . ASP A 1 129 ? 4.335 7.295 -19.448 1.00 77.00 129 ASP A O 1
ATOM 1043 N N . LYS A 1 130 ? 4.458 9.379 -20.276 1.00 77.69 130 LYS A N 1
ATOM 1044 C CA . LYS A 1 130 ? 5.911 9.384 -20.477 1.00 77.69 130 LYS A CA 1
ATOM 1045 C C . LYS A 1 130 ? 6.633 9.376 -19.134 1.00 77.69 130 LYS A C 1
ATOM 1047 O O . LYS A 1 130 ? 6.195 10.002 -18.172 1.00 77.69 130 LYS A O 1
ATOM 1052 N N . TYR A 1 131 ? 7.748 8.660 -19.080 1.00 72.50 131 TYR A N 1
ATOM 1053 C CA . TYR A 1 131 ? 8.579 8.621 -17.888 1.00 72.50 131 TYR A CA 1
ATOM 1054 C C . TYR A 1 131 ? 9.337 9.940 -17.746 1.00 72.50 131 TYR A C 1
ATOM 1056 O O . TYR A 1 131 ? 9.974 10.403 -18.695 1.00 72.50 131 TYR A O 1
ATOM 1064 N N . ASP A 1 132 ? 9.282 10.539 -16.561 1.00 70.25 132 ASP A N 1
ATOM 1065 C CA . ASP A 1 132 ? 10.011 11.769 -16.284 1.00 70.25 132 ASP A CA 1
ATOM 1066 C C . ASP A 1 132 ? 11.483 11.457 -15.968 1.00 70.25 132 ASP A C 1
ATOM 1068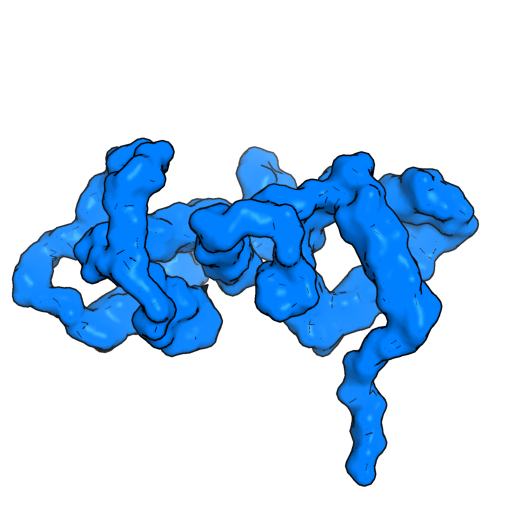 O O . ASP A 1 132 ? 11.825 10.925 -14.911 1.00 70.25 132 ASP A O 1
ATOM 1072 N N . TYR A 1 133 ? 12.374 11.794 -16.902 1.00 61.69 133 TYR A N 1
ATOM 1073 C CA . TYR A 1 133 ? 13.821 11.630 -16.741 1.00 61.69 133 TYR A CA 1
ATOM 1074 C C . TYR A 1 133 ? 14.461 12.660 -15.796 1.00 61.69 133 TYR A C 1
ATOM 1076 O O . TYR A 1 133 ? 15.646 12.525 -15.480 1.00 61.69 133 TYR A O 1
ATOM 1084 N N . THR A 1 134 ? 13.724 13.690 -15.366 1.00 57.19 134 THR A N 1
ATOM 1085 C CA . THR A 1 134 ? 14.248 14.764 -14.506 1.00 57.19 134 THR A CA 1
ATOM 1086 C C . THR A 1 134 ? 14.257 14.396 -13.022 1.00 57.19 134 THR A C 1
ATOM 1088 O O . THR A 1 134 ? 15.023 14.980 -12.256 1.00 57.19 134 THR A O 1
ATOM 1091 N N . ALA A 1 135 ? 13.494 13.374 -12.616 1.00 55.81 135 ALA A N 1
ATOM 1092 C CA . ALA A 1 135 ? 13.553 12.826 -11.267 1.00 55.81 135 ALA A CA 1
ATOM 1093 C C . ALA A 1 135 ? 14.886 12.083 -11.055 1.00 55.81 135 ALA A C 1
ATOM 1095 O O . ALA A 1 135 ? 15.097 10.965 -11.536 1.00 55.81 135 ALA A O 1
ATOM 1096 N N . THR A 1 136 ? 15.813 12.697 -10.320 1.00 44.66 136 THR A N 1
ATOM 1097 C CA . THR A 1 136 ? 17.091 12.096 -9.921 1.00 44.66 136 THR A CA 1
ATOM 1098 C C . THR A 1 136 ? 16.861 10.943 -8.942 1.00 44.66 136 THR A C 1
ATOM 1100 O O . THR A 1 136 ? 16.841 11.114 -7.727 1.00 44.66 136 THR A O 1
ATOM 1103 N N . ARG A 1 137 ? 16.701 9.730 -9.475 1.00 52.53 137 ARG A N 1
ATOM 1104 C CA . ARG A 1 137 ? 16.876 8.473 -8.734 1.00 52.53 137 ARG A CA 1
ATOM 1105 C C . ARG A 1 137 ? 18.092 7.740 -9.293 1.00 52.53 137 ARG A C 1
ATOM 1107 O O . ARG A 1 137 ? 18.264 7.682 -10.519 1.00 52.53 137 ARG A O 1
ATOM 1114 N N . ASP A 1 138 ? 18.947 7.248 -8.394 1.00 43.50 138 ASP A N 1
ATOM 1115 C CA . ASP A 1 138 ? 20.234 6.624 -8.717 1.00 43.50 138 ASP A CA 1
ATOM 1116 C C . ASP A 1 138 ? 20.116 5.678 -9.920 1.00 43.50 138 ASP A C 1
ATOM 1118 O O . ASP A 1 138 ? 19.202 4.855 -10.015 1.00 43.50 138 ASP A O 1
ATOM 1122 N N . LYS A 1 139 ? 21.014 5.848 -10.896 1.00 42.28 139 LYS A N 1
ATOM 1123 C CA . LYS A 1 139 ? 21.059 5.033 -12.115 1.00 42.28 139 LYS A CA 1
ATOM 1124 C C . LYS A 1 139 ? 21.408 3.591 -11.745 1.00 42.28 139 LYS A C 1
ATOM 1126 O O . LYS A 1 139 ? 22.574 3.288 -11.517 1.00 42.28 139 LYS A O 1
ATOM 1131 N N . LEU A 1 140 ? 20.416 2.705 -11.708 1.00 44.69 140 LEU A N 1
ATOM 1132 C CA . LEU A 1 140 ? 20.644 1.260 -11.770 1.00 44.69 140 LEU A CA 1
ATOM 1133 C C . LEU A 1 140 ? 20.685 0.832 -13.248 1.00 44.69 140 LEU A C 1
ATOM 1135 O O . LEU A 1 140 ? 20.103 1.499 -14.102 1.00 44.69 140 LEU A O 1
ATOM 1139 N N . ALA A 1 141 ? 21.451 -0.223 -13.531 1.00 46.59 141 ALA A N 1
ATOM 1140 C CA . ALA A 1 141 ? 21.791 -0.694 -14.874 1.00 46.59 141 ALA A CA 1
ATOM 1141 C C . ALA A 1 141 ? 20.563 -0.961 -15.768 1.00 46.59 141 ALA A C 1
ATOM 1143 O O . ALA A 1 141 ? 19.519 -1.390 -15.282 1.00 46.59 141 ALA A O 1
ATOM 1144 N N . THR A 1 142 ? 20.729 -0.730 -17.072 1.00 51.97 142 THR A N 1
ATOM 1145 C CA . THR A 1 142 ? 19.732 -0.958 -18.128 1.00 51.97 142 THR A CA 1
ATOM 1146 C C . THR A 1 142 ? 19.253 -2.416 -18.149 1.00 51.97 142 THR A C 1
ATOM 1148 O O . THR A 1 142 ? 20.052 -3.343 -18.249 1.00 51.97 142 THR A O 1
ATOM 1151 N N . VAL A 1 143 ? 17.937 -2.611 -18.075 1.00 56.12 143 VAL A N 1
ATOM 1152 C CA . VAL A 1 143 ? 17.193 -3.883 -18.024 1.00 56.12 143 VAL A CA 1
ATOM 1153 C C . VAL A 1 143 ? 17.048 -4.537 -19.411 1.00 56.12 143 VAL A C 1
ATOM 1155 O O . VAL A 1 143 ? 16.726 -5.724 -19.501 1.00 56.12 143 VAL A O 1
ATOM 1158 N N . PHE A 1 144 ? 17.302 -3.799 -20.498 1.00 51.59 144 PHE A N 1
ATOM 1159 C CA . PHE A 1 144 ? 17.197 -4.291 -21.875 1.00 51.59 144 PHE A CA 1
ATOM 1160 C C . PHE A 1 144 ? 18.529 -4.208 -22.630 1.00 51.59 144 PHE A C 1
ATOM 1162 O O . PHE A 1 144 ? 19.067 -3.123 -22.836 1.00 51.59 144 PHE A O 1
ATOM 1169 N N . GLU A 1 145 ? 19.013 -5.355 -23.109 1.00 49.41 145 GLU A N 1
ATOM 1170 C CA . GLU A 1 145 ? 20.041 -5.447 -24.149 1.00 49.41 145 GLU A CA 1
ATOM 1171 C C . GLU A 1 145 ? 19.350 -5.755 -25.493 1.00 49.41 145 GLU A C 1
ATOM 1173 O O . GLU A 1 145 ? 18.753 -6.819 -25.650 1.00 49.41 145 GLU A O 1
ATOM 1178 N N . GLY A 1 146 ? 19.413 -4.834 -26.465 1.00 48.88 146 GLY A N 1
ATOM 1179 C CA . GLY A 1 146 ? 18.992 -5.073 -27.858 1.00 48.8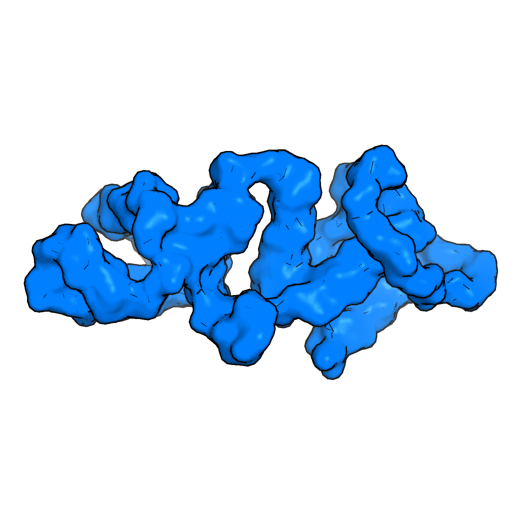8 146 GLY A CA 1
ATOM 1180 C C . GLY A 1 146 ? 17.645 -4.467 -28.296 1.00 48.88 146 GLY A C 1
ATOM 1181 O O . GLY A 1 146 ? 16.672 -4.394 -27.546 1.00 48.88 146 GLY A O 1
ATOM 1182 N N . ASP A 1 147 ? 17.608 -4.013 -29.553 1.00 51.53 147 ASP A N 1
ATOM 1183 C CA . ASP A 1 147 ? 16.572 -3.158 -30.145 1.00 51.53 147 ASP A CA 1
ATOM 1184 C C . ASP A 1 147 ? 15.223 -3.855 -30.412 1.00 51.53 147 ASP A C 1
ATOM 1186 O O . ASP A 1 147 ? 15.033 -4.526 -31.426 1.00 51.53 147 ASP A O 1
ATOM 1190 N N . ARG A 1 148 ? 14.255 -3.615 -29.517 1.00 53.66 148 ARG A N 1
ATOM 1191 C CA . ARG A 1 148 ? 12.849 -3.196 -29.754 1.00 53.66 148 ARG A CA 1
ATOM 1192 C C . ARG A 1 148 ? 11.994 -3.627 -28.568 1.00 53.66 148 ARG A C 1
ATOM 1194 O O . ARG A 1 148 ? 11.773 -4.813 -28.338 1.00 53.66 148 ARG A O 1
ATOM 1201 N N . ILE A 1 149 ? 11.436 -2.652 -27.857 1.00 60.53 149 ILE A N 1
ATOM 1202 C CA . ILE A 1 149 ? 10.556 -2.927 -26.724 1.00 60.53 149 ILE A CA 1
ATOM 1203 C C . ILE A 1 149 ? 9.138 -3.200 -27.242 1.00 60.53 149 ILE A C 1
ATOM 1205 O O . ILE A 1 149 ? 8.484 -2.310 -27.784 1.00 60.53 149 ILE A O 1
ATOM 1209 N N . THR A 1 150 ? 8.667 -4.442 -27.102 1.00 67.06 150 THR A N 1
ATOM 1210 C CA . THR A 1 150 ? 7.306 -4.865 -27.476 1.00 67.06 150 THR A CA 1
ATOM 1211 C C . THR A 1 150 ? 6.423 -5.057 -26.234 1.00 67.06 150 THR A C 1
ATOM 1213 O O . THR A 1 150 ? 6.945 -5.327 -25.149 1.00 67.06 150 THR A O 1
ATOM 1216 N N . PRO A 1 151 ? 5.080 -4.978 -26.349 1.00 68.44 151 PRO A N 1
ATOM 1217 C CA . PRO A 1 151 ? 4.178 -5.256 -25.226 1.00 68.44 151 PRO A CA 1
ATOM 1218 C C . PRO A 1 151 ? 4.386 -6.637 -24.584 1.00 68.44 151 PRO A C 1
ATOM 1220 O O . PRO A 1 151 ? 4.268 -6.777 -23.367 1.00 68.44 151 PRO A O 1
ATOM 1223 N N . ASP A 1 152 ? 4.730 -7.654 -25.377 1.00 74.62 152 ASP A N 1
ATOM 1224 C CA . ASP A 1 152 ? 4.989 -9.009 -24.875 1.00 74.62 152 ASP A CA 1
ATOM 1225 C C . ASP A 1 152 ? 6.305 -9.100 -24.101 1.00 74.62 152 ASP A C 1
ATOM 1227 O O . ASP A 1 152 ? 6.369 -9.769 -23.065 1.00 74.62 152 ASP A O 1
ATOM 1231 N N . LEU A 1 153 ? 7.334 -8.369 -24.541 1.00 74.06 153 LEU A N 1
ATOM 1232 C CA . LEU A 1 153 ? 8.586 -8.248 -23.802 1.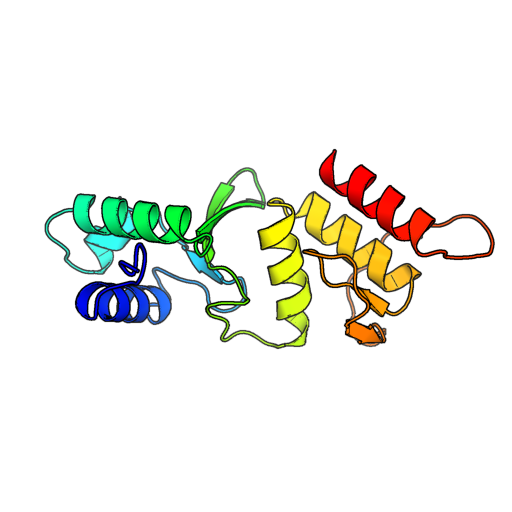00 74.06 153 LEU A CA 1
ATOM 1233 C C . LEU A 1 153 ? 8.356 -7.556 -22.449 1.00 74.06 153 LEU A C 1
ATOM 1235 O O . LEU A 1 153 ? 8.815 -8.051 -21.421 1.00 74.06 153 LEU A O 1
ATOM 1239 N N . VAL A 1 154 ? 7.570 -6.473 -22.424 1.00 73.44 154 VAL A N 1
ATOM 1240 C CA . VAL A 1 154 ? 7.185 -5.773 -21.184 1.00 73.44 154 VAL A CA 1
ATOM 1241 C C . VAL A 1 154 ? 6.434 -6.706 -20.232 1.00 73.44 154 VAL A C 1
ATOM 1243 O O . VAL A 1 154 ? 6.779 -6.796 -19.055 1.00 73.44 154 VAL A O 1
ATOM 1246 N N . ARG A 1 155 ? 5.441 -7.455 -20.727 1.00 78.94 155 ARG A N 1
ATOM 1247 C CA . ARG A 1 155 ? 4.695 -8.436 -19.917 1.00 78.94 155 ARG A CA 1
ATOM 1248 C C . ARG A 1 155 ? 5.594 -9.539 -19.367 1.00 78.94 155 ARG A C 1
ATOM 1250 O O . ARG A 1 155 ? 5.403 -9.963 -18.230 1.00 78.94 155 ARG A O 1
ATOM 1257 N N . THR A 1 156 ? 6.563 -9.996 -20.156 1.00 83.19 156 THR A N 1
ATOM 1258 C CA . THR A 1 156 ? 7.544 -11.001 -19.728 1.00 83.19 156 THR A CA 1
ATOM 1259 C C . THR A 1 156 ? 8.406 -10.459 -18.592 1.00 83.19 156 THR A C 1
ATOM 1261 O O . THR A 1 156 ? 8.507 -11.102 -17.550 1.00 83.19 156 THR A O 1
ATOM 1264 N N . LYS A 1 157 ? 8.921 -9.230 -18.721 1.00 82.38 157 LYS A N 1
ATOM 1265 C CA . LYS A 1 157 ? 9.697 -8.576 -17.659 1.00 82.38 157 LYS A CA 1
ATOM 1266 C C . LYS A 1 157 ? 8.897 -8.325 -16.384 1.00 82.38 157 LYS A C 1
ATOM 1268 O O . LYS A 1 157 ? 9.426 -8.528 -15.298 1.00 82.38 157 LYS A O 1
ATOM 1273 N N . ILE A 1 158 ? 7.618 -7.961 -16.486 1.00 83.75 158 ILE A N 1
ATOM 1274 C CA . ILE A 1 158 ? 6.747 -7.835 -15.304 1.00 83.75 158 ILE A CA 1
ATOM 1275 C C . ILE A 1 158 ? 6.630 -9.179 -14.573 1.00 83.75 158 ILE A C 1
ATOM 1277 O O . ILE A 1 158 ? 6.790 -9.218 -13.356 1.00 83.75 158 ILE A O 1
ATOM 1281 N N . LYS A 1 159 ? 6.442 -10.287 -15.300 1.00 85.75 159 LYS A N 1
ATOM 1282 C CA . LYS A 1 159 ? 6.405 -11.632 -14.700 1.00 85.75 159 LYS A CA 1
ATOM 1283 C C . LYS A 1 159 ? 7.736 -12.040 -14.066 1.00 85.75 159 LYS A C 1
ATOM 1285 O O . LYS A 1 159 ? 7.730 -12.682 -13.023 1.00 85.75 159 LYS A O 1
ATOM 1290 N N . GLU A 1 160 ? 8.867 -11.677 -14.670 1.00 87.25 160 GLU A N 1
ATOM 1291 C CA . GLU A 1 160 ? 10.191 -11.891 -14.063 1.00 87.25 160 GLU A CA 1
ATOM 1292 C C . GLU A 1 160 ? 10.319 -11.118 -12.741 1.00 87.25 160 GLU A C 1
ATOM 1294 O O . GLU A 1 160 ? 10.791 -11.666 -11.746 1.00 87.25 160 GLU A O 1
ATOM 1299 N N . ILE A 1 161 ? 9.834 -9.872 -12.694 1.00 86.69 161 ILE A N 1
ATOM 1300 C CA . ILE A 1 161 ? 9.827 -9.052 -11.476 1.00 86.69 161 ILE A CA 1
ATOM 1301 C C . ILE A 1 161 ? 8.961 -9.691 -10.384 1.00 86.69 161 ILE A C 1
ATOM 1303 O O . ILE A 1 161 ? 9.373 -9.729 -9.227 1.00 86.69 161 ILE A O 1
ATOM 1307 N N . GLU A 1 162 ? 7.795 -10.243 -10.722 1.00 86.00 162 GLU A N 1
ATOM 1308 C CA . GLU A 1 162 ? 6.923 -10.939 -9.762 1.00 86.00 162 GLU A CA 1
ATOM 1309 C C . GLU A 1 162 ? 7.607 -12.134 -9.068 1.00 86.00 162 GLU A C 1
ATOM 1311 O O . GLU A 1 162 ? 7.198 -12.513 -7.969 1.00 86.00 162 GLU A O 1
ATOM 1316 N N . GLN A 1 163 ? 8.662 -12.698 -9.667 1.00 85.44 163 GLN A N 1
ATOM 1317 C CA . GLN A 1 163 ? 9.410 -13.848 -9.143 1.00 85.44 163 GLN A CA 1
ATOM 1318 C C . GLN A 1 163 ? 10.626 -13.472 -8.266 1.00 85.44 163 GLN A C 1
ATOM 1320 O O . GLN A 1 163 ? 11.241 -14.366 -7.681 1.00 85.44 163 GLN A O 1
ATOM 1325 N N . LEU A 1 164 ? 10.987 -12.182 -8.169 1.00 79.69 164 LEU A N 1
ATOM 1326 C CA . LEU A 1 164 ? 12.150 -11.677 -7.406 1.00 79.69 164 LEU A CA 1
ATOM 1327 C C . LEU A 1 164 ? 11.973 -11.639 -5.884 1.00 79.69 164 LEU A C 1
ATOM 1329 O O . LEU A 1 164 ? 13.046 -11.661 -5.221 1.00 79.69 164 LEU A O 1
#

Secondary structure (DSSP, 8-state):
-----PPPHHHHHHHHHHHH-TTTEETTTTEESS-HHHHHHHTT-S-HHHHHHHHHHHHHTTSEEEEE-STT-EEEEE-TTT---S-HHHHHHHHHHHHHSBHHHHHHHHHHHHHHTEEEPTTT--EEEE--TTS----PPPS--SS---HHHHHHHHHHHHT-

Sequence (164 aa):
MTQKGSLTENQINLNNTMFNNPTIFNKENNCFLQGVRGIAETLDISSHTTITRQFDKLKKLGLLKMVKVGKGHTRGMINPLYYWEGEDTTKHFAKALYHFGTIKQALAFDLLQRDFGYYLNPFNANIVDKYDYTATRDKLATVFEGDRITPDLVRTKIKEIEQL